Protein AF-A0A529SNE4-F1 (afdb_monomer_lite)

Radius of gyration: 16.81 Å; chains: 1; bounding box: 51×30×45 Å

Structure (mmCIF, N/CA/C/O backbone):
data_AF-A0A529SNE4-F1
#
_entry.id   AF-A0A529SNE4-F1
#
loop_
_atom_site.group_PDB
_atom_site.id
_atom_site.type_symbol
_atom_site.label_atom_id
_atom_site.label_alt_id
_atom_site.label_comp_id
_atom_site.label_asym_id
_atom_site.label_entity_id
_atom_site.label_seq_id
_atom_site.pdbx_PDB_ins_code
_atom_site.Cartn_x
_atom_site.Cartn_y
_atom_site.Cartn_z
_atom_site.occupancy
_atom_site.B_iso_or_equiv
_atom_site.auth_seq_id
_atom_site.auth_comp_id
_atom_site.auth_asym_id
_atom_site.auth_atom_id
_atom_site.pdbx_PDB_model_num
ATOM 1 N N . MET A 1 1 ? -35.166 -18.621 -1.479 1.00 45.91 1 MET A N 1
ATOM 2 C CA . MET A 1 1 ? -33.692 -18.730 -1.497 1.00 45.91 1 MET A CA 1
ATOM 3 C C . MET A 1 1 ? -33.138 -17.310 -1.442 1.00 45.91 1 MET A C 1
ATOM 5 O O . MET A 1 1 ? -33.112 -16.628 -2.454 1.00 45.91 1 MET A O 1
ATOM 9 N N . ALA A 1 2 ? -32.899 -16.791 -0.235 1.00 48.78 2 ALA A N 1
ATOM 10 C CA . ALA A 1 2 ? -32.604 -15.373 -0.029 1.00 48.78 2 ALA A CA 1
ATOM 11 C C . ALA A 1 2 ? -31.143 -15.074 -0.396 1.00 48.78 2 ALA A C 1
ATOM 13 O O . ALA A 1 2 ? -30.225 -15.575 0.252 1.00 48.78 2 ALA A O 1
ATOM 14 N N . PHE A 1 3 ? -30.936 -14.260 -1.430 1.00 51.62 3 PHE A N 1
ATOM 15 C CA . PHE A 1 3 ? -29.633 -13.725 -1.810 1.00 51.62 3 PHE A CA 1
ATOM 16 C C . PHE A 1 3 ? -29.102 -12.793 -0.705 1.00 51.62 3 PHE A C 1
ATOM 18 O O . PHE A 1 3 ? -29.354 -11.591 -0.707 1.00 51.62 3 PHE A O 1
ATOM 25 N N . ARG A 1 4 ? -28.343 -13.339 0.252 1.00 54.34 4 ARG A N 1
ATOM 26 C CA . ARG A 1 4 ? -27.470 -12.563 1.150 1.00 54.34 4 ARG A CA 1
ATOM 27 C C . ARG A 1 4 ? -26.196 -12.172 0.390 1.00 54.34 4 ARG A C 1
ATOM 29 O O . ARG A 1 4 ? -25.126 -12.697 0.662 1.00 54.34 4 ARG A O 1
ATOM 36 N N . LEU A 1 5 ? -26.334 -11.307 -0.615 1.00 59.94 5 LEU A N 1
ATOM 37 C CA . LEU A 1 5 ? -25.246 -10.947 -1.541 1.00 59.94 5 LEU A CA 1
ATOM 38 C C . LEU A 1 5 ? -24.326 -9.842 -1.000 1.00 59.94 5 LEU A C 1
ATOM 40 O O . LEU A 1 5 ? -23.246 -9.632 -1.535 1.00 59.94 5 LEU A O 1
ATOM 44 N N . PHE A 1 6 ? -24.723 -9.157 0.072 1.00 52.16 6 PHE A N 1
ATOM 45 C CA . PHE A 1 6 ? -23.927 -8.085 0.657 1.00 52.16 6 PHE A CA 1
ATOM 46 C C . PHE A 1 6 ? -24.188 -8.003 2.160 1.00 52.16 6 PHE A C 1
ATOM 48 O O . PHE A 1 6 ? -25.201 -7.473 2.610 1.00 52.16 6 PHE A O 1
ATOM 55 N N . VAL A 1 7 ? -23.273 -8.558 2.950 1.00 53.16 7 VAL A N 1
ATOM 56 C CA . VAL A 1 7 ? -23.122 -8.167 4.351 1.00 53.16 7 VAL A CA 1
ATOM 57 C C . VAL A 1 7 ? -21.981 -7.158 4.343 1.00 53.16 7 VAL A C 1
ATOM 59 O O . VAL A 1 7 ? -20.837 -7.577 4.161 1.00 53.16 7 VAL A O 1
ATOM 62 N N . PRO A 1 8 ? -22.244 -5.842 4.450 1.00 51.66 8 PRO A N 1
ATOM 63 C CA . PRO A 1 8 ? -21.166 -4.885 4.607 1.00 51.66 8 PRO A CA 1
ATOM 64 C C . PRO A 1 8 ? -20.457 -5.224 5.919 1.00 51.66 8 PRO A C 1
ATOM 66 O O . PRO A 1 8 ? -20.985 -5.006 7.007 1.00 51.66 8 PRO A O 1
ATOM 69 N N . ILE A 1 9 ? -19.272 -5.820 5.812 1.00 56.09 9 ILE A N 1
ATOM 70 C CA . ILE A 1 9 ? -18.351 -5.941 6.935 1.00 56.09 9 ILE A CA 1
ATOM 71 C C . ILE A 1 9 ? -17.917 -4.506 7.225 1.00 56.09 9 ILE A C 1
ATOM 73 O O . ILE A 1 9 ? -17.102 -3.936 6.501 1.00 56.09 9 ILE A O 1
ATOM 77 N N . LEU A 1 10 ? -18.533 -3.889 8.236 1.00 53.59 10 LEU A N 1
ATOM 78 C CA . LEU A 1 10 ? -18.093 -2.616 8.797 1.00 53.59 10 LEU A CA 1
ATOM 79 C C . LEU A 1 10 ? -16.698 -2.839 9.394 1.00 53.59 10 LEU A C 1
ATOM 81 O O . LEU A 1 10 ? -16.555 -3.166 10.570 1.00 53.59 10 LEU A O 1
ATOM 85 N N . ALA A 1 11 ? -15.651 -2.706 8.585 1.00 52.69 11 ALA A N 1
ATOM 86 C CA . ALA A 1 11 ? -14.320 -2.568 9.141 1.00 52.69 11 ALA A CA 1
ATOM 87 C C . ALA A 1 11 ? -14.232 -1.197 9.822 1.00 52.69 11 ALA A C 1
ATOM 89 O O . ALA A 1 11 ? -14.426 -0.154 9.192 1.00 52.69 11 ALA A O 1
ATOM 90 N N . GLY A 1 12 ? -14.007 -1.221 11.135 1.00 54.47 12 GLY A N 1
ATOM 91 C CA . GLY A 1 12 ? -13.987 -0.034 11.985 1.00 54.47 12 GLY A CA 1
ATOM 92 C C . GLY A 1 12 ? -15.365 0.342 12.525 1.00 54.47 12 GLY A C 1
ATOM 93 O O . GLY A 1 12 ? -15.853 1.442 12.265 1.00 54.47 12 GLY A O 1
ATOM 94 N N . ALA A 1 13 ? -15.975 -0.556 13.306 1.00 59.34 13 ALA A N 1
ATOM 95 C CA . ALA A 1 13 ? -17.197 -0.273 14.062 1.00 59.34 13 ALA A CA 1
ATOM 96 C C . ALA A 1 13 ? -16.997 0.861 15.090 1.00 59.34 13 ALA A C 1
ATOM 98 O O . ALA A 1 13 ? -17.971 1.483 15.514 1.00 59.34 13 ALA A O 1
ATOM 99 N N . THR A 1 14 ? -15.746 1.172 15.461 1.00 69.44 14 THR A N 1
ATOM 100 C CA . THR A 1 14 ? -15.419 2.257 16.391 1.00 69.44 14 THR A CA 1
ATOM 101 C C . THR A 1 14 ? -14.427 3.276 15.814 1.00 69.44 14 THR A C 1
ATOM 103 O O . THR A 1 14 ? -13.490 2.962 15.078 1.00 69.44 14 THR A O 1
ATOM 106 N N . LEU A 1 15 ? -14.606 4.546 16.194 1.00 69.94 15 LEU A N 1
ATOM 107 C CA . LEU A 1 15 ? -13.759 5.677 15.780 1.00 69.94 15 LEU A CA 1
ATOM 108 C C . LEU A 1 15 ? -12.288 5.483 16.204 1.00 69.94 15 LEU A C 1
ATOM 110 O O . LEU A 1 15 ? -11.369 5.916 15.512 1.00 69.94 15 LEU A O 1
ATOM 114 N N . ARG A 1 16 ? -12.067 4.756 17.306 1.00 73.88 16 ARG A N 1
ATOM 115 C CA . ARG A 1 16 ? -10.743 4.383 17.817 1.00 73.88 16 ARG A CA 1
ATOM 116 C C . ARG A 1 16 ? -9.985 3.463 16.860 1.00 73.88 16 ARG A C 1
ATOM 118 O O . ARG A 1 16 ? -8.806 3.695 16.617 1.00 73.88 16 ARG A O 1
ATOM 125 N N . GLU A 1 17 ? -10.647 2.454 16.299 1.00 71.44 17 GLU A N 1
ATOM 126 C CA . GLU A 1 17 ? -10.035 1.536 15.326 1.00 71.44 17 GLU A CA 1
ATOM 127 C C . GLU A 1 17 ? -9.679 2.265 14.031 1.00 71.44 17 GLU A C 1
ATOM 129 O O . GLU A 1 17 ? -8.592 2.069 13.497 1.00 71.44 17 GLU A O 1
ATOM 134 N N . ARG A 1 18 ? -10.543 3.182 13.575 1.00 71.88 18 ARG A N 1
ATOM 135 C CA . ARG A 1 18 ? -10.257 4.051 12.423 1.00 71.88 18 ARG A CA 1
ATOM 136 C C . ARG A 1 18 ? -9.049 4.955 12.656 1.00 71.88 18 ARG A C 1
ATOM 138 O O . ARG A 1 18 ? -8.214 5.083 11.770 1.00 71.88 18 ARG A O 1
ATOM 145 N N . LEU A 1 19 ? -8.929 5.561 13.839 1.00 77.69 19 LEU A N 1
ATOM 146 C CA . LEU A 1 19 ? -7.769 6.391 14.181 1.00 77.69 19 LEU A CA 1
ATOM 147 C C . LEU A 1 19 ? -6.476 5.571 14.227 1.00 77.69 19 LEU A C 1
ATOM 149 O O . LEU A 1 19 ? -5.469 5.997 13.668 1.00 77.69 19 LEU A O 1
ATOM 153 N N . LEU A 1 20 ? -6.512 4.382 14.834 1.00 78.69 20 LEU A N 1
ATOM 154 C CA . LEU A 1 20 ? -5.366 3.469 14.859 1.00 78.69 20 LEU A CA 1
ATOM 155 C C . LEU A 1 20 ? -4.979 3.004 13.448 1.00 78.69 20 LEU A C 1
ATOM 157 O O . LEU A 1 20 ? -3.793 2.985 13.126 1.00 78.69 20 LEU A O 1
ATOM 161 N N . ALA A 1 21 ? -5.961 2.709 12.592 1.00 76.00 21 ALA A N 1
ATOM 162 C CA . ALA A 1 21 ? -5.741 2.377 11.188 1.00 76.00 21 ALA A CA 1
ATOM 163 C C . ALA A 1 21 ? -5.091 3.533 10.416 1.00 76.00 21 ALA A C 1
ATOM 165 O O . ALA A 1 21 ? -4.117 3.316 9.700 1.00 76.00 21 ALA A O 1
ATOM 166 N N . CYS A 1 22 ? -5.571 4.767 10.593 1.00 76.50 22 CYS A N 1
ATOM 167 C CA . CYS A 1 22 ? -4.981 5.949 9.963 1.00 76.50 22 CYS A CA 1
ATOM 168 C C . CYS A 1 22 ? -3.539 6.186 10.427 1.00 76.50 22 CYS A C 1
ATOM 170 O O . CYS A 1 22 ? -2.670 6.467 9.603 1.00 76.50 22 CYS A O 1
ATOM 172 N N . ILE A 1 23 ? -3.264 6.046 11.727 1.00 82.00 23 ILE A N 1
ATOM 173 C CA . ILE A 1 23 ? -1.909 6.189 12.275 1.00 82.00 23 ILE A CA 1
ATOM 174 C C . ILE A 1 23 ? -0.991 5.100 11.707 1.00 82.00 23 ILE A C 1
ATOM 176 O O . ILE A 1 23 ? 0.083 5.417 11.200 1.00 82.00 23 ILE A O 1
ATOM 180 N N . GLY A 1 24 ? -1.432 3.838 11.717 1.00 81.69 24 GLY A N 1
ATOM 181 C CA . GLY A 1 24 ? -0.685 2.716 11.143 1.00 81.69 24 GLY A CA 1
ATOM 182 C C . GLY A 1 24 ? -0.403 2.894 9.649 1.00 81.69 24 GLY A C 1
ATOM 183 O O . GLY A 1 24 ? 0.737 2.735 9.221 1.00 81.69 24 GLY A O 1
ATOM 184 N N . ALA A 1 25 ? -1.404 3.320 8.873 1.00 80.19 25 ALA A N 1
ATOM 185 C CA . ALA A 1 25 ? -1.257 3.614 7.450 1.00 80.19 25 ALA A CA 1
ATOM 186 C C . ALA A 1 25 ? -0.276 4.763 7.198 1.00 80.19 25 ALA A C 1
ATOM 188 O O . ALA A 1 25 ? 0.573 4.657 6.317 1.00 80.19 25 ALA A O 1
ATOM 189 N N . THR A 1 26 ? -0.347 5.833 7.992 1.00 81.94 26 THR A N 1
ATOM 190 C CA . THR A 1 26 ? 0.556 6.985 7.855 1.00 81.94 26 THR A CA 1
ATOM 191 C C . THR A 1 26 ? 2.000 6.580 8.140 1.00 81.94 26 THR A C 1
ATOM 193 O O . THR A 1 26 ? 2.891 6.894 7.354 1.00 81.94 26 THR A O 1
ATOM 196 N N . ILE A 1 27 ? 2.233 5.832 9.224 1.00 83.31 27 ILE A N 1
ATOM 197 C CA . ILE A 1 27 ? 3.567 5.330 9.583 1.00 83.31 27 ILE A CA 1
ATOM 198 C C . ILE A 1 27 ? 4.084 4.363 8.511 1.00 83.31 27 ILE A C 1
ATOM 200 O O . ILE A 1 27 ? 5.231 4.482 8.088 1.00 83.31 27 ILE A O 1
ATOM 204 N N . GLY A 1 28 ? 3.242 3.441 8.036 1.00 80.50 28 GLY A N 1
ATOM 205 C CA . GLY A 1 28 ? 3.602 2.484 6.990 1.00 80.50 28 GLY A CA 1
ATOM 206 C C . GLY A 1 28 ? 3.998 3.170 5.683 1.00 80.50 28 GLY A C 1
ATOM 207 O O . GLY A 1 28 ? 5.079 2.912 5.164 1.00 80.50 28 GLY A O 1
ATOM 208 N N . ILE A 1 29 ? 3.172 4.100 5.189 1.00 79.56 29 ILE A N 1
ATOM 209 C CA . ILE A 1 29 ? 3.465 4.872 3.970 1.00 79.56 29 ILE A CA 1
ATOM 210 C C . ILE A 1 29 ? 4.746 5.693 4.147 1.00 79.56 29 ILE A C 1
ATOM 212 O O . ILE A 1 29 ? 5.582 5.704 3.244 1.00 79.56 29 ILE A O 1
ATOM 216 N N . ALA A 1 30 ? 4.927 6.352 5.297 1.00 82.38 30 ALA A N 1
ATOM 217 C CA . ALA A 1 30 ? 6.117 7.155 5.569 1.00 82.38 30 ALA A CA 1
ATOM 218 C C . ALA A 1 30 ? 7.397 6.305 5.577 1.00 82.38 30 ALA A C 1
ATOM 220 O O . ALA A 1 30 ? 8.381 6.676 4.940 1.00 82.38 30 ALA A O 1
ATOM 221 N N . LEU A 1 31 ? 7.377 5.144 6.241 1.00 82.00 31 LEU A N 1
ATOM 222 C CA . LEU A 1 31 ? 8.517 4.227 6.283 1.00 82.00 31 LEU A CA 1
ATOM 223 C C . LEU A 1 31 ? 8.829 3.644 4.908 1.00 82.00 31 LEU A C 1
ATOM 225 O O . LEU A 1 31 ? 9.980 3.669 4.481 1.00 82.00 31 LEU A O 1
ATOM 229 N N . THR A 1 32 ? 7.820 3.151 4.188 1.00 78.19 32 THR A N 1
ATOM 230 C CA . THR A 1 32 ? 8.025 2.615 2.841 1.00 78.19 32 THR A CA 1
ATOM 231 C C . THR A 1 32 ? 8.533 3.706 1.894 1.00 78.19 32 THR A C 1
ATOM 233 O O . THR A 1 32 ? 9.456 3.449 1.131 1.00 78.19 32 THR A O 1
ATOM 236 N N . GLY A 1 33 ? 8.027 4.940 1.996 1.00 76.06 33 GLY A N 1
ATOM 237 C CA . GLY A 1 33 ? 8.493 6.071 1.191 1.00 76.06 33 GLY A CA 1
ATOM 238 C C . GLY A 1 33 ? 9.938 6.454 1.511 1.00 76.06 33 GLY A C 1
ATOM 239 O O . GLY A 1 33 ? 10.724 6.706 0.600 1.00 76.06 33 GLY A O 1
ATOM 240 N N . MET A 1 34 ? 10.318 6.425 2.792 1.00 79.81 34 MET A N 1
ATOM 241 C CA . MET A 1 34 ? 11.695 6.658 3.235 1.00 79.81 34 MET A CA 1
ATOM 242 C C . MET A 1 34 ? 12.648 5.577 2.712 1.00 79.81 34 MET A C 1
ATOM 244 O O . MET A 1 34 ? 13.702 5.903 2.172 1.00 79.81 34 MET A O 1
ATOM 248 N N . ILE A 1 35 ? 12.267 4.299 2.812 1.00 79.38 35 ILE A N 1
ATOM 249 C CA . ILE A 1 35 ? 13.069 3.173 2.309 1.00 79.38 35 ILE A CA 1
ATOM 250 C C . ILE A 1 35 ? 13.198 3.239 0.782 1.00 79.38 35 ILE A C 1
ATOM 252 O O . ILE A 1 35 ? 14.302 3.097 0.259 1.00 79.38 35 ILE A O 1
ATOM 256 N N . SER A 1 36 ? 12.107 3.507 0.058 1.00 72.19 36 SER A N 1
ATOM 257 C CA . SER A 1 36 ? 12.135 3.677 -1.400 1.00 72.19 36 SER A CA 1
ATOM 258 C C . SER A 1 36 ? 12.986 4.876 -1.828 1.00 72.19 36 SER A C 1
ATOM 260 O O . SER A 1 36 ? 13.736 4.767 -2.796 1.00 72.19 36 SER A O 1
ATOM 262 N N . GLY A 1 37 ? 12.935 5.988 -1.088 1.00 71.06 37 GLY A N 1
ATOM 263 C CA . GLY A 1 37 ? 13.791 7.154 -1.317 1.00 71.06 37 GLY A CA 1
ATOM 264 C C . GLY A 1 37 ? 15.276 6.868 -1.084 1.00 71.06 37 GLY A C 1
ATOM 265 O O . GLY A 1 37 ? 16.114 7.334 -1.853 1.00 71.06 37 GLY A O 1
ATOM 266 N N . LEU A 1 38 ? 15.611 6.055 -0.077 1.00 75.25 38 LEU A N 1
ATOM 267 C CA . LEU A 1 38 ? 16.986 5.605 0.169 1.00 75.25 38 LEU A CA 1
ATOM 268 C C . LEU A 1 38 ? 17.483 4.621 -0.902 1.00 75.25 38 LEU A C 1
ATOM 270 O O . LEU A 1 38 ? 18.657 4.658 -1.255 1.00 75.25 38 LEU A O 1
ATOM 274 N N . ALA A 1 39 ? 16.610 3.754 -1.422 1.00 73.31 39 ALA A N 1
ATOM 275 C CA . ALA A 1 39 ? 16.978 2.723 -2.393 1.00 73.31 39 ALA A CA 1
ATOM 276 C C . ALA A 1 39 ? 17.100 3.241 -3.838 1.00 73.31 39 ALA A C 1
ATOM 278 O O . ALA A 1 39 ? 17.967 2.784 -4.576 1.00 73.31 39 ALA A O 1
ATOM 279 N N . MET A 1 40 ? 16.231 4.170 -4.257 1.00 64.69 40 MET A N 1
ATOM 280 C CA . MET A 1 40 ? 16.151 4.654 -5.648 1.00 64.69 40 MET A CA 1
ATOM 281 C C . MET A 1 40 ? 16.595 6.118 -5.822 1.00 64.69 40 MET A C 1
ATOM 283 O O . MET A 1 40 ? 16.658 6.605 -6.951 1.00 64.69 40 MET A O 1
ATOM 287 N N . GLY A 1 41 ? 16.919 6.819 -4.729 1.00 63.44 41 GLY A N 1
ATOM 288 C CA . GLY A 1 41 ? 17.214 8.253 -4.727 1.00 63.44 41 GLY A CA 1
ATOM 289 C C . GLY A 1 41 ? 15.958 9.126 -4.856 1.00 63.44 41 GLY A C 1
ATOM 290 O O . GLY A 1 41 ? 14.870 8.646 -5.172 1.00 63.44 41 GLY A O 1
ATOM 291 N N . SER A 1 42 ? 16.101 10.434 -4.622 1.00 62.47 42 SER A N 1
ATOM 292 C CA . SER A 1 42 ? 15.023 11.445 -4.657 1.00 62.47 42 SER A CA 1
ATOM 293 C C . SER A 1 42 ? 14.532 11.766 -6.081 1.00 62.47 42 SER A C 1
ATOM 295 O O . SER A 1 42 ? 14.487 12.924 -6.490 1.00 62.47 42 SER A O 1
ATOM 297 N N . GLY A 1 43 ? 14.228 10.744 -6.878 1.00 63.62 43 GLY A N 1
ATOM 298 C CA . GLY A 1 43 ? 13.751 10.889 -8.250 1.00 63.62 43 GLY A CA 1
ATOM 299 C C . GLY A 1 43 ? 12.220 10.987 -8.348 1.00 63.62 43 GLY A C 1
ATOM 300 O O . GLY A 1 43 ? 11.512 10.504 -7.460 1.00 63.62 43 GLY A O 1
ATOM 301 N N . PRO A 1 44 ? 11.675 11.512 -9.465 1.00 66.06 44 PRO A N 1
ATOM 302 C CA . PRO A 1 44 ? 10.228 11.551 -9.733 1.00 66.06 44 PRO A CA 1
ATOM 303 C C . PRO A 1 44 ? 9.547 10.173 -9.652 1.00 66.06 44 PRO A C 1
ATOM 305 O O . PRO A 1 44 ? 8.362 10.069 -9.343 1.00 66.06 44 PRO A O 1
ATOM 308 N N . LEU A 1 45 ? 10.318 9.106 -9.881 1.00 66.12 45 LEU A N 1
ATOM 309 C CA . LEU A 1 45 ? 9.900 7.708 -9.760 1.00 66.12 45 LEU A CA 1
ATOM 310 C C . LEU A 1 45 ? 9.367 7.352 -8.365 1.00 66.12 45 LEU A C 1
ATOM 312 O O . LEU A 1 45 ? 8.394 6.609 -8.264 1.00 66.12 45 LEU A O 1
ATOM 316 N N . VAL A 1 46 ? 9.936 7.918 -7.295 1.00 65.19 46 VAL A N 1
ATOM 317 C CA . VAL A 1 46 ? 9.464 7.668 -5.921 1.00 65.19 46 VAL A CA 1
ATOM 318 C C . VAL A 1 46 ? 8.088 8.302 -5.693 1.00 65.19 46 VAL A C 1
ATOM 320 O O . VAL A 1 46 ? 7.242 7.717 -5.021 1.00 65.19 46 VAL A O 1
ATOM 323 N N . ALA A 1 47 ? 7.813 9.452 -6.316 1.00 65.44 47 ALA A N 1
ATOM 324 C CA . ALA A 1 47 ? 6.503 10.096 -6.243 1.00 65.44 47 ALA A CA 1
ATOM 325 C C . ALA A 1 47 ? 5.417 9.300 -6.990 1.00 65.44 47 ALA A C 1
ATOM 327 O O . ALA A 1 47 ? 4.275 9.259 -6.540 1.00 65.44 47 ALA A O 1
ATOM 328 N N . MET A 1 48 ? 5.756 8.604 -8.082 1.00 68.38 48 MET A N 1
ATOM 329 C CA . MET A 1 48 ? 4.808 7.721 -8.783 1.00 68.38 48 MET A CA 1
ATOM 330 C C . MET A 1 48 ? 4.423 6.473 -7.971 1.00 68.38 48 MET A C 1
ATOM 332 O O . MET A 1 48 ? 3.333 5.936 -8.167 1.00 68.38 48 MET A O 1
ATOM 336 N N . LEU A 1 49 ? 5.262 6.036 -7.025 1.00 69.38 49 LEU A N 1
ATOM 337 C CA . LEU A 1 49 ? 4.968 4.901 -6.140 1.00 69.38 49 LEU A CA 1
ATOM 338 C C . LEU A 1 49 ? 3.972 5.247 -5.017 1.00 69.38 49 LEU A C 1
ATOM 340 O O . LEU A 1 49 ? 3.383 4.343 -4.425 1.00 69.38 49 LEU A O 1
ATOM 344 N N . VAL A 1 50 ? 3.704 6.534 -4.759 1.00 70.75 50 VAL A N 1
ATOM 345 C CA . VAL A 1 50 ? 2.748 6.971 -3.722 1.00 70.75 50 VAL A CA 1
ATOM 346 C C . VAL A 1 50 ? 1.338 6.429 -3.966 1.00 70.75 50 VAL A C 1
ATOM 348 O O . VAL A 1 50 ? 0.673 6.018 -3.015 1.00 70.75 50 VAL A O 1
ATOM 351 N N . ALA A 1 51 ? 0.882 6.389 -5.220 1.00 74.00 51 ALA A N 1
ATOM 352 C CA . ALA A 1 51 ? -0.462 5.922 -5.561 1.00 74.00 51 ALA A CA 1
ATOM 353 C C . ALA A 1 51 ? -0.704 4.436 -5.194 1.00 74.00 51 ALA A C 1
ATOM 355 O O . ALA A 1 51 ? -1.640 4.163 -4.434 1.00 74.00 51 ALA A O 1
ATOM 356 N N . PRO A 1 52 ? 0.123 3.466 -5.641 1.00 73.50 52 PRO A N 1
ATOM 357 C CA . PRO A 1 52 ? -0.040 2.064 -5.244 1.00 73.50 52 PRO A CA 1
ATOM 358 C C . PRO A 1 52 ? 0.242 1.816 -3.753 1.00 73.50 52 PRO A C 1
ATOM 360 O O . PRO A 1 52 ? -0.382 0.944 -3.137 1.00 73.50 52 PRO A O 1
ATOM 363 N N . MET A 1 53 ? 1.133 2.602 -3.140 1.00 76.19 53 MET A N 1
ATOM 364 C CA . MET A 1 53 ? 1.405 2.516 -1.704 1.00 76.19 53 MET A CA 1
ATOM 365 C C . MET A 1 53 ? 0.211 2.952 -0.853 1.00 76.19 53 MET A C 1
ATOM 367 O O . MET A 1 53 ? -0.148 2.257 0.098 1.00 76.19 53 MET A O 1
ATOM 371 N N . GLY A 1 54 ? -0.440 4.062 -1.215 1.00 72.62 54 GLY A N 1
ATOM 372 C CA . GLY A 1 54 ? -1.642 4.543 -0.535 1.00 72.62 54 GLY A CA 1
ATOM 373 C C . GLY A 1 54 ? -2.784 3.529 -0.600 1.00 72.62 54 GLY A C 1
ATOM 374 O O . GLY A 1 54 ? -3.398 3.228 0.422 1.00 72.62 54 GLY A O 1
ATOM 375 N N . ALA A 1 55 ? -3.014 2.926 -1.770 1.00 73.62 55 ALA A N 1
ATOM 376 C CA . ALA A 1 55 ? -4.025 1.881 -1.936 1.00 73.62 55 ALA A CA 1
ATOM 377 C C . ALA A 1 55 ? -3.744 0.646 -1.056 1.00 73.62 55 ALA A C 1
ATOM 379 O O . ALA A 1 55 ? -4.643 0.141 -0.382 1.00 73.62 55 ALA A O 1
ATOM 380 N N . SER A 1 56 ? -2.488 0.194 -1.004 1.00 71.12 56 SER A N 1
ATOM 381 C CA . SER A 1 56 ? -2.081 -0.972 -0.204 1.00 71.12 56 SER A CA 1
ATOM 382 C C . SER A 1 56 ? -2.203 -0.715 1.302 1.00 71.12 56 SER A C 1
ATOM 384 O O . SER A 1 56 ? -2.657 -1.584 2.046 1.00 71.12 56 SER A O 1
ATOM 386 N N . ALA A 1 57 ? -1.859 0.494 1.754 1.00 72.00 57 ALA A N 1
ATOM 387 C CA . ALA A 1 57 ? -2.002 0.896 3.150 1.00 72.00 57 ALA A CA 1
ATOM 388 C C . ALA A 1 57 ? -3.476 0.952 3.584 1.00 72.00 57 ALA A C 1
ATOM 390 O O . ALA A 1 57 ? -3.818 0.484 4.669 1.00 72.00 57 ALA A O 1
ATOM 391 N N . VAL A 1 58 ? -4.374 1.451 2.730 1.00 66.69 58 VAL A N 1
ATOM 392 C CA . VAL A 1 58 ? -5.818 1.441 3.020 1.00 66.69 58 VAL A CA 1
ATOM 393 C C . VAL A 1 58 ? -6.344 0.007 3.122 1.00 66.69 58 VAL A C 1
ATOM 395 O O . VAL A 1 58 ? -7.090 -0.298 4.050 1.00 66.69 58 VAL A O 1
ATOM 398 N N . LEU A 1 59 ? -5.926 -0.896 2.232 1.00 66.75 59 LEU A N 1
ATOM 399 C CA . LEU A 1 59 ? -6.361 -2.296 2.282 1.00 66.75 59 LEU A CA 1
ATOM 400 C C . LEU A 1 59 ? -5.861 -3.028 3.537 1.00 66.75 59 LEU A C 1
ATOM 402 O O . LEU A 1 59 ? -6.648 -3.720 4.178 1.00 66.75 59 LEU A O 1
ATOM 406 N N . LEU A 1 60 ? -4.596 -2.842 3.925 1.00 65.69 60 LEU A N 1
ATOM 407 C CA . LEU A 1 60 ? -4.019 -3.507 5.101 1.00 65.69 60 LEU A CA 1
ATOM 408 C C . LEU A 1 60 ? -4.541 -2.954 6.430 1.00 65.69 60 LEU A C 1
ATOM 410 O O . LEU A 1 60 ? -4.772 -3.724 7.360 1.00 65.69 60 LEU A O 1
ATOM 414 N N . PHE A 1 61 ? -4.711 -1.634 6.538 1.00 66.69 61 PHE A N 1
ATOM 415 C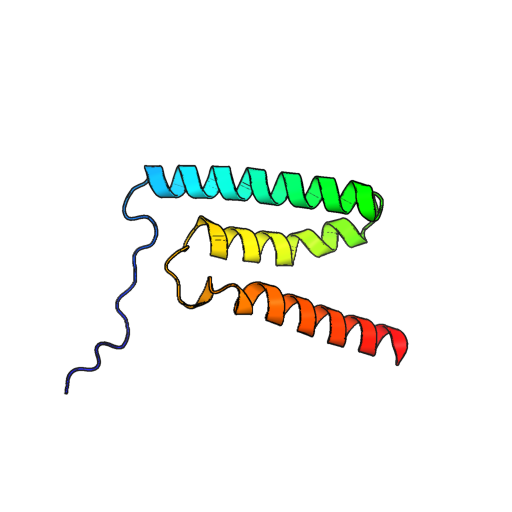 CA . PHE A 1 61 ? -5.009 -0.997 7.821 1.00 66.69 61 PHE A CA 1
ATOM 416 C C . PHE A 1 61 ? -6.485 -0.649 8.001 1.00 66.69 61 PHE A C 1
ATOM 418 O O . PHE A 1 61 ? -6.995 -0.772 9.112 1.00 66.69 61 PHE A O 1
ATOM 425 N N . ALA A 1 62 ? -7.193 -0.233 6.947 1.00 63.38 62 ALA A N 1
ATOM 426 C CA . ALA A 1 62 ? -8.587 0.190 7.082 1.00 63.38 62 ALA A CA 1
ATOM 427 C C . ALA A 1 62 ? -9.574 -0.984 7.035 1.00 63.38 62 ALA A C 1
ATOM 429 O O . ALA A 1 62 ? -10.634 -0.901 7.653 1.00 63.38 62 ALA A O 1
ATOM 430 N N . VAL A 1 63 ? -9.250 -2.072 6.322 1.00 64.12 63 VAL A N 1
ATOM 431 C CA . VAL A 1 63 ? -10.151 -3.228 6.153 1.00 64.12 63 VAL A CA 1
ATOM 432 C C . VAL A 1 63 ? -9.385 -4.564 6.234 1.00 64.12 63 VAL A C 1
ATOM 434 O O . VAL A 1 63 ? -9.427 -5.349 5.287 1.00 64.12 63 VAL A O 1
ATOM 437 N N . PRO A 1 64 ? -8.712 -4.877 7.362 1.00 58.22 64 PRO A N 1
ATOM 438 C CA . PRO A 1 64 ? -7.853 -6.063 7.470 1.00 58.22 64 PRO A CA 1
ATOM 439 C C . PRO A 1 64 ? -8.612 -7.388 7.291 1.00 58.22 64 PRO A C 1
ATOM 441 O O . PRO A 1 64 ? -8.053 -8.360 6.795 1.00 58.22 64 PRO A O 1
ATOM 444 N N . SER A 1 65 ?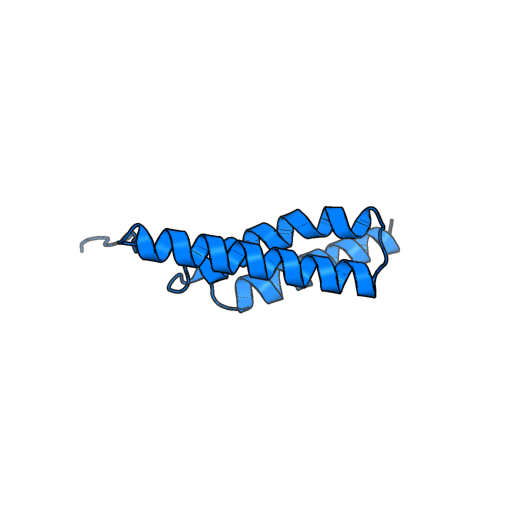 -9.904 -7.429 7.638 1.00 56.97 65 SER A N 1
ATOM 445 C CA . SER A 1 65 ? -10.767 -8.610 7.462 1.00 56.97 65 SER A CA 1
ATOM 446 C C . SER A 1 65 ? -11.407 -8.706 6.068 1.00 56.97 65 SER A C 1
ATOM 448 O O . SER A 1 65 ? -12.303 -9.525 5.860 1.00 56.97 65 SER A O 1
ATOM 450 N N . SER A 1 66 ? -11.008 -7.853 5.118 1.00 60.25 66 SER A N 1
ATOM 451 C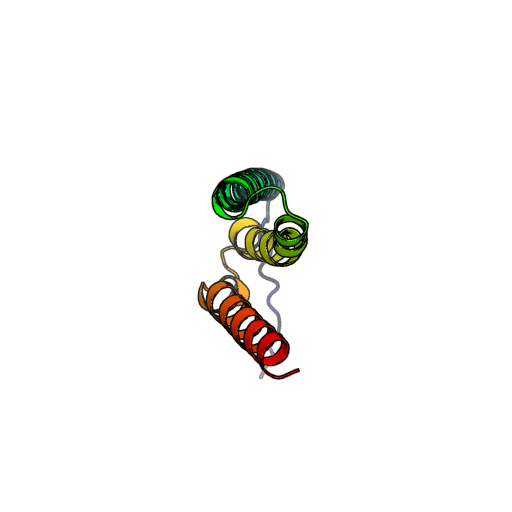 CA . SER A 1 66 ? -11.545 -7.880 3.757 1.00 60.25 66 SER A CA 1
ATOM 452 C C . SER A 1 66 ? -10.976 -9.048 2.954 1.00 60.25 66 SER A C 1
ATOM 454 O O . SER A 1 66 ? -9.756 -9.225 2.938 1.00 60.25 66 SER A O 1
ATOM 456 N N . PRO A 1 67 ? -11.792 -9.769 2.164 1.00 56.88 67 PRO A N 1
ATOM 457 C CA . PRO A 1 67 ? -11.273 -10.689 1.153 1.00 56.88 67 PRO A CA 1
ATOM 458 C C . PRO A 1 67 ? -10.360 -9.994 0.119 1.00 56.88 67 PRO A C 1
ATOM 460 O O . PRO A 1 67 ? -9.522 -10.656 -0.480 1.00 56.88 67 PRO A O 1
ATOM 463 N N . LEU A 1 68 ? -10.448 -8.664 -0.042 1.00 55.97 68 LEU A N 1
ATOM 464 C CA . LEU A 1 68 ? -9.549 -7.860 -0.891 1.00 55.97 68 LEU A CA 1
ATOM 465 C C . LEU A 1 68 ? -8.222 -7.468 -0.211 1.00 55.97 68 LEU A C 1
ATOM 467 O O . LEU A 1 68 ? -7.299 -7.031 -0.892 1.00 55.97 68 LEU A O 1
ATOM 471 N N . ALA A 1 69 ? -8.112 -7.606 1.114 1.00 57.78 69 ALA A N 1
ATOM 472 C CA . ALA A 1 69 ? -6.870 -7.369 1.857 1.00 57.78 69 ALA A CA 1
ATOM 473 C C . ALA A 1 69 ? -5.963 -8.612 1.885 1.00 57.78 69 ALA A C 1
ATOM 475 O O . ALA A 1 69 ? -4.878 -8.582 2.468 1.00 57.78 69 ALA A O 1
ATOM 476 N N . GLN A 1 70 ? -6.389 -9.711 1.249 1.00 64.06 70 GLN A N 1
ATOM 477 C CA . GLN A 1 70 ? -5.545 -10.883 1.073 1.00 64.06 70 GLN A CA 1
ATOM 478 C C . GLN A 1 70 ? -4.237 -10.481 0.367 1.00 64.06 70 GLN A C 1
ATOM 480 O O . GLN A 1 70 ? -4.272 -9.718 -0.604 1.00 64.06 70 GLN A O 1
ATOM 485 N N . PRO A 1 71 ? -3.079 -11.011 0.805 1.00 63.41 71 PRO A N 1
ATOM 486 C CA . PRO A 1 71 ? -1.758 -10.568 0.341 1.00 63.41 71 PRO A CA 1
ATOM 487 C C . PRO A 1 71 ? -1.589 -10.670 -1.182 1.00 63.41 71 PRO A C 1
ATOM 489 O O . PRO A 1 71 ? -0.829 -9.910 -1.781 1.00 63.41 71 PRO A O 1
ATOM 492 N N . TRP A 1 72 ? -2.358 -11.553 -1.823 1.00 69.69 72 TRP A N 1
ATOM 493 C CA . TRP A 1 72 ? -2.408 -11.724 -3.270 1.00 69.69 72 TRP A CA 1
ATOM 494 C C . TRP A 1 72 ? -2.847 -10.479 -4.045 1.00 69.69 72 TRP A C 1
ATOM 496 O O . TRP A 1 72 ? -2.293 -10.236 -5.114 1.00 69.69 72 TRP A O 1
ATOM 506 N N . SER A 1 73 ? -3.776 -9.664 -3.530 1.00 70.56 73 SER A N 1
ATOM 507 C CA . SER A 1 73 ? -4.224 -8.454 -4.241 1.00 70.56 73 SER A CA 1
ATOM 508 C C . SER A 1 73 ? -3.129 -7.390 -4.317 1.00 70.56 73 SER A C 1
ATOM 510 O O . SER A 1 73 ? -3.019 -6.688 -5.320 1.00 70.56 73 SER A O 1
ATOM 512 N N . ILE A 1 74 ? -2.285 -7.302 -3.285 1.00 71.50 74 ILE A N 1
ATOM 513 C CA . ILE A 1 74 ? -1.179 -6.341 -3.226 1.00 71.50 74 ILE A CA 1
ATOM 514 C C . ILE A 1 74 ? 0.018 -6.872 -4.013 1.00 71.50 74 ILE A C 1
ATOM 516 O O . ILE A 1 74 ? 0.542 -6.164 -4.871 1.00 71.50 74 ILE A O 1
ATOM 520 N N . ILE A 1 75 ? 0.439 -8.112 -3.753 1.00 77.50 75 ILE A N 1
ATOM 521 C CA . ILE A 1 75 ? 1.616 -8.696 -4.405 1.00 77.50 75 ILE A CA 1
ATOM 522 C C . ILE A 1 75 ? 1.323 -8.915 -5.891 1.00 77.50 75 ILE A C 1
ATOM 524 O O . ILE A 1 75 ? 1.995 -8.337 -6.736 1.00 77.50 75 ILE A O 1
ATOM 528 N N . GLY A 1 76 ? 0.268 -9.663 -6.225 1.00 81.62 76 GLY A N 1
ATOM 529 C CA . GLY A 1 76 ? -0.077 -9.976 -7.611 1.00 81.62 76 GLY A CA 1
ATOM 530 C C . GLY A 1 76 ? -0.382 -8.731 -8.442 1.00 81.62 76 GLY A C 1
ATOM 531 O O . GLY A 1 76 ? 0.133 -8.594 -9.549 1.00 81.62 76 GLY A O 1
ATOM 532 N N . GLY A 1 77 ? -1.156 -7.789 -7.891 1.00 81.12 77 GLY A N 1
ATOM 533 C CA . GLY A 1 77 ? -1.514 -6.550 -8.583 1.00 81.12 77 GLY A CA 1
ATOM 534 C C . GLY A 1 77 ? -0.299 -5.684 -8.926 1.00 81.12 77 GLY A C 1
ATOM 535 O O . GLY A 1 77 ? -0.135 -5.280 -10.077 1.00 81.12 77 GLY A O 1
ATOM 536 N N . ASN A 1 78 ? 0.590 -5.442 -7.954 1.00 82.62 78 ASN A N 1
ATOM 537 C CA . ASN A 1 78 ? 1.796 -4.645 -8.193 1.00 82.62 78 ASN A CA 1
ATOM 538 C C . ASN A 1 78 ? 2.801 -5.380 -9.092 1.00 82.62 78 ASN A C 1
ATOM 540 O O . ASN A 1 78 ? 3.395 -4.749 -9.963 1.00 82.62 78 ASN A O 1
ATOM 544 N N . THR A 1 79 ? 2.963 -6.700 -8.945 1.00 83.88 79 THR A N 1
ATOM 545 C CA . THR A 1 79 ? 3.858 -7.490 -9.804 1.00 83.88 79 THR A CA 1
ATOM 546 C C . THR A 1 79 ? 3.395 -7.493 -11.260 1.00 83.88 79 THR A C 1
ATOM 548 O O . THR A 1 79 ? 4.221 -7.279 -12.143 1.00 83.88 79 THR A O 1
ATOM 551 N N . ILE A 1 80 ? 2.096 -7.680 -11.529 1.00 86.81 80 ILE A N 1
ATOM 552 C CA . ILE A 1 80 ? 1.558 -7.650 -12.90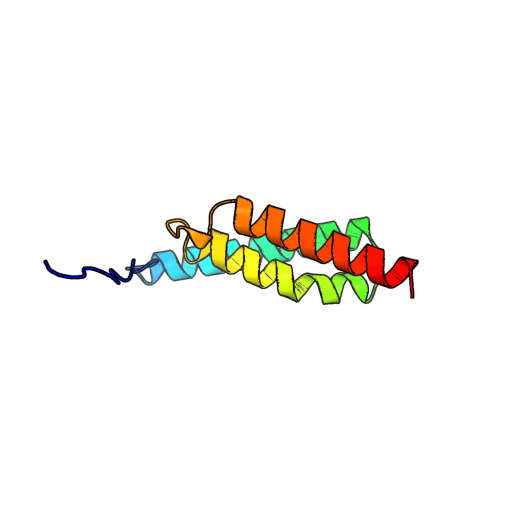0 1.00 86.81 80 ILE A CA 1
ATOM 553 C C . ILE A 1 80 ? 1.695 -6.247 -13.499 1.00 86.81 80 ILE A C 1
ATOM 555 O O . ILE A 1 80 ? 2.187 -6.121 -14.618 1.00 86.81 80 ILE A O 1
ATOM 559 N N . SER A 1 81 ? 1.335 -5.192 -12.758 1.00 84.25 81 SER A N 1
ATOM 560 C CA . SER A 1 81 ? 1.515 -3.807 -13.223 1.00 84.25 81 SER A CA 1
ATOM 561 C C . SER A 1 81 ? 2.975 -3.484 -13.539 1.00 84.25 81 SER A C 1
ATOM 563 O O . SER A 1 81 ? 3.254 -2.875 -14.570 1.00 84.25 81 SER A O 1
ATOM 565 N N . ALA A 1 82 ? 3.913 -3.919 -12.691 1.00 84.69 82 ALA A N 1
ATOM 566 C CA . ALA A 1 82 ? 5.340 -3.736 -12.933 1.00 84.69 82 ALA A CA 1
ATOM 567 C C . ALA A 1 82 ? 5.811 -4.515 -14.171 1.00 84.69 82 ALA A C 1
ATOM 569 O O . ALA A 1 82 ? 6.495 -3.946 -15.015 1.00 84.69 82 ALA A O 1
ATOM 570 N N . LEU A 1 83 ? 5.406 -5.781 -14.320 1.00 88.94 83 LEU A N 1
ATOM 571 C CA . LEU A 1 83 ? 5.736 -6.603 -15.489 1.00 88.94 83 LEU A CA 1
ATOM 572 C C . LEU A 1 83 ? 5.243 -5.966 -16.785 1.00 88.94 83 LEU A C 1
ATOM 574 O O . LEU A 1 83 ? 6.020 -5.824 -17.727 1.00 88.94 83 LEU A O 1
ATOM 578 N N . VAL A 1 84 ? 3.975 -5.553 -16.831 1.00 90.12 84 VAL A N 1
ATOM 579 C CA . VAL A 1 84 ? 3.394 -4.918 -18.020 1.00 90.12 84 VAL A CA 1
ATOM 580 C C . VAL A 1 84 ? 4.093 -3.590 -18.305 1.00 90.12 84 VAL A C 1
ATOM 582 O O . VAL A 1 84 ? 4.494 -3.355 -19.442 1.00 90.12 84 VAL A O 1
ATOM 585 N N . GLY A 1 85 ? 4.309 -2.755 -17.284 1.00 85.75 85 GLY A N 1
ATOM 586 C CA . GLY A 1 85 ? 4.995 -1.470 -17.430 1.00 85.75 85 GLY A CA 1
ATOM 587 C C . GLY A 1 85 ? 6.422 -1.605 -17.969 1.00 85.75 85 GLY A C 1
ATOM 588 O O . GLY A 1 85 ? 6.783 -0.916 -18.919 1.00 85.75 85 GLY A O 1
ATOM 589 N N . VAL A 1 86 ? 7.213 -2.532 -17.416 1.00 86.81 86 VAL A N 1
ATOM 590 C CA . VAL A 1 86 ? 8.584 -2.815 -17.878 1.00 86.81 86 VAL A CA 1
ATOM 591 C C . VAL A 1 86 ? 8.582 -3.397 -19.290 1.00 86.81 86 VAL A C 1
ATOM 593 O O . VAL A 1 86 ? 9.406 -3.002 -20.108 1.00 86.81 86 VAL A O 1
ATOM 596 N N . THR A 1 87 ? 7.641 -4.294 -19.600 1.00 90.88 87 THR A N 1
ATOM 597 C CA . THR A 1 87 ? 7.507 -4.871 -20.947 1.00 90.88 87 THR A CA 1
ATOM 598 C C . THR A 1 87 ? 7.242 -3.770 -21.971 1.00 90.88 87 THR A C 1
ATOM 600 O O . THR A 1 87 ? 7.972 -3.653 -22.947 1.00 90.88 87 THR A O 1
ATOM 603 N N . VAL A 1 88 ? 6.251 -2.908 -21.735 1.00 90.75 88 VAL A N 1
ATOM 604 C CA . VAL A 1 88 ? 5.936 -1.810 -22.662 1.00 90.75 88 VAL A CA 1
ATOM 605 C C . VAL A 1 88 ? 7.122 -0.858 -22.813 1.00 90.75 88 VAL A C 1
ATOM 607 O O . VAL A 1 88 ? 7.478 -0.539 -23.939 1.00 90.75 88 VAL A O 1
ATOM 610 N N . ALA A 1 89 ? 7.778 -0.469 -21.716 1.00 86.44 89 ALA A N 1
ATOM 611 C CA . ALA A 1 89 ? 8.938 0.424 -21.758 1.00 86.4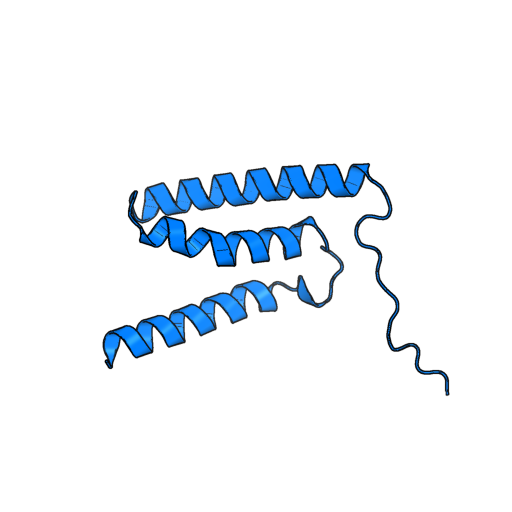4 89 ALA A CA 1
ATOM 6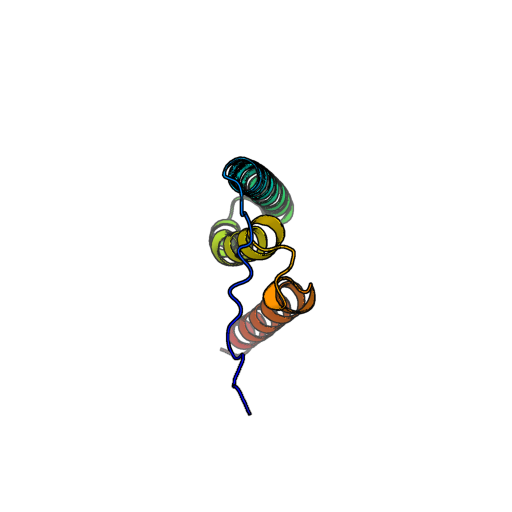12 C C . ALA A 1 89 ? 10.167 -0.165 -22.479 1.00 86.44 89 ALA A C 1
ATOM 614 O O . ALA A 1 89 ? 11.055 0.584 -22.871 1.00 86.44 89 ALA A O 1
ATOM 615 N N . HIS A 1 90 ? 10.255 -1.492 -22.608 1.00 83.38 90 HIS A N 1
ATOM 616 C CA . HIS A 1 90 ? 11.356 -2.163 -23.300 1.00 83.38 90 HIS A CA 1
ATOM 617 C C . HIS A 1 90 ? 11.046 -2.454 -24.781 1.00 83.38 90 HIS A C 1
ATOM 619 O O . HIS A 1 90 ? 11.968 -2.591 -25.583 1.00 83.38 90 HIS A O 1
ATOM 625 N N . PHE A 1 91 ? 9.771 -2.612 -25.150 1.00 82.50 91 PHE A N 1
ATOM 626 C CA . PHE A 1 91 ? 9.357 -2.984 -26.512 1.00 82.50 91 PHE A CA 1
ATOM 627 C C . PHE A 1 91 ? 8.830 -1.815 -27.361 1.00 82.50 91 PHE A C 1
ATOM 629 O O . PHE A 1 91 ? 8.689 -1.989 -28.573 1.00 82.50 91 PHE A O 1
ATOM 636 N N . VAL A 1 92 ? 8.536 -0.662 -26.753 1.00 71.69 92 VAL A N 1
ATOM 637 C CA . VAL A 1 92 ? 8.122 0.589 -27.418 1.00 71.69 92 VAL A CA 1
ATOM 638 C C . VAL A 1 92 ? 9.216 1.630 -27.252 1.00 71.69 92 VAL A C 1
ATOM 640 O O . VAL A 1 92 ? 9.608 2.217 -28.283 1.00 71.69 92 VAL A O 1
#

Secondary structure (DSSP, 8-state):
----------S-SSHHHHHHHHHHHHHHHHHHHHHHHHHH-S-HHHHHTHHHHHHHHIIIII-TT-GGGSHHHHHHHHHHHHHHHHHHHHH-

Sequence (92 aa):
MAFRLFVPILAGATLRERLLACIGATIGIALTGMISGLAMGSGPLVAMLVAPMGASAVLLFAVPSSPLAQPWSIIGGNTISALVGVTVAHFV

pLDDT: mean 71.03, std 10.96, range [45.91, 90.88]

Foldseek 3Di:
DDPPPDDPPQQPPDPVLVVVLVVQLVVQLVVVLVVCCVVPNPDVVSVVVSVLSSVLSCLCRRPVVDPCNPVCVSVVVVVVVVVVVVVVVVPD